Protein AF-A0A3D2HZG6-F1 (afdb_monomer_lite)

Foldseek 3Di:
DLQLAPVLVVCVVVPVDPVPDDLQNVQSVVLLVVQLVVQLVQLCVQCVCQPQWLNPDDPVVSSVQSSVLSVVLQPVVDHPGDPVSRDPSNVVSSVVSNQAHGAPNGPTDHLHSVLVVLQVQVVVCVVVVHPFRDGPRHTDDPVVSVVSVVRVVVRVVCVVVVVVVCCVVDVD

Secondary structure (DSSP, 8-state):
-GGG-HHHHHHHHH---GGGS-HHHHHHHHHHHHHHHHHHHHHHHHHTT-TTTTTTS-HHHHHHHHHHHHHHTTTT---SS-GGGS-HHHHHHHHHHHHB---TTSS--SB-HHHHHHHHHHHHHHHTT-SS-EETTEEPPHHHHHHHHHHHHHHHHHHHHHHHHHHHHS--

Sequence (172 aa):
MGGLGFLVWEEILKKKHFRRFTVYTKLVLATTLCLILAAWGLTCLIEWNNPGTLGGMALGDKLLNGFFQAVTLRTAGFASFDQARLTEGGKAIAMFFMLIGGSSGSTAGGLKTVTFVVLVLFLAARVRGNNRVCVFHRSIPQGQVLDAMTLGFLMISLMLLGGVFLSVTSPV

pLDDT: mean 87.18, std 6.79, range [55.75, 94.69]

Radius of gyration: 18.09 Å; chains: 1; bounding box: 46×30×51 Å

Structure (mmCIF, N/CA/C/O backbone):
data_AF-A0A3D2HZG6-F1
#
_entry.id   AF-A0A3D2HZG6-F1
#
loop_
_atom_site.group_PDB
_atom_site.id
_atom_site.type_symbol
_atom_site.label_atom_id
_atom_site.label_alt_id
_atom_site.label_comp_id
_atom_site.label_asym_id
_atom_site.label_entity_id
_atom_site.label_seq_id
_atom_site.pdbx_PDB_ins_code
_atom_site.Cartn_x
_atom_site.Cartn_y
_atom_site.Cartn_z
_atom_site.occupancy
_atom_site.B_iso_or_equiv
_atom_site.auth_seq_id
_atom_site.auth_comp_id
_atom_site.auth_asym_id
_atom_site.auth_atom_id
_atom_site.pdbx_PDB_model_num
ATOM 1 N N . MET A 1 1 ? 10.687 3.975 7.671 1.00 58.94 1 MET A N 1
ATOM 2 C CA . MET A 1 1 ? 10.271 4.012 9.096 1.00 58.94 1 MET A CA 1
ATOM 3 C C . MET A 1 1 ? 9.032 4.876 9.354 1.00 58.94 1 MET A C 1
ATOM 5 O O . MET A 1 1 ? 8.134 4.403 10.043 1.00 58.94 1 MET A O 1
ATOM 9 N N . GLY A 1 2 ? 8.903 6.073 8.764 1.00 72.44 2 GLY A N 1
ATOM 10 C CA . GLY A 1 2 ? 7.721 6.944 8.952 1.00 72.44 2 GLY A CA 1
ATOM 11 C C . GLY A 1 2 ? 6.361 6.337 8.555 1.00 72.44 2 GLY A C 1
ATOM 12 O O . GLY A 1 2 ? 5.339 6.724 9.115 1.00 72.44 2 GLY A O 1
ATOM 13 N N . GLY A 1 3 ? 6.348 5.325 7.674 1.00 75.12 3 GLY A N 1
ATOM 14 C CA . GLY A 1 3 ? 5.159 4.617 7.159 1.00 75.12 3 GLY A CA 1
ATOM 15 C C . GLY A 1 3 ? 4.266 3.896 8.190 1.00 75.12 3 GLY A C 1
ATOM 16 O O . GLY A 1 3 ? 3.110 3.601 7.895 1.00 75.12 3 GLY A O 1
ATOM 17 N N . LEU A 1 4 ? 4.795 3.589 9.384 1.00 76.81 4 LEU A N 1
ATOM 18 C CA . LEU A 1 4 ? 4.102 2.805 10.423 1.00 76.81 4 LEU A CA 1
ATOM 19 C C . LEU A 1 4 ? 3.212 3.637 11.357 1.00 76.81 4 LEU A C 1
ATOM 21 O O . LEU A 1 4 ? 2.360 3.065 12.040 1.00 76.81 4 LEU A O 1
ATOM 25 N N . GLY A 1 5 ? 3.329 4.965 11.322 1.00 80.06 5 GLY A N 1
ATOM 26 C CA . GLY A 1 5 ? 2.519 5.887 12.117 1.00 80.06 5 GLY A CA 1
ATOM 27 C C . GLY A 1 5 ? 3.123 6.180 13.491 1.00 80.06 5 GLY A C 1
ATOM 28 O O . GLY A 1 5 ? 3.695 5.299 14.136 1.00 80.06 5 GLY A O 1
ATOM 29 N N . PHE A 1 6 ? 3.012 7.430 13.944 1.00 80.69 6 PHE A N 1
ATOM 30 C CA . PHE A 1 6 ? 3.675 7.903 15.169 1.00 80.69 6 PHE A CA 1
ATOM 31 C C . PHE A 1 6 ? 3.218 7.157 16.433 1.00 80.69 6 PHE A C 1
ATOM 33 O O . PHE A 1 6 ? 4.045 6.833 17.280 1.00 80.69 6 PHE A O 1
ATOM 40 N N . LEU A 1 7 ? 1.936 6.783 16.514 1.00 79.88 7 LEU A N 1
ATOM 41 C CA . LEU A 1 7 ? 1.380 6.011 17.636 1.00 79.88 7 LEU A CA 1
ATOM 42 C C . LEU A 1 7 ? 2.018 4.620 17.776 1.00 79.88 7 LEU A C 1
ATOM 44 O O . LEU A 1 7 ? 2.244 4.139 18.884 1.00 79.88 7 LEU A O 1
ATOM 48 N N . VAL A 1 8 ? 2.332 3.975 16.649 1.00 81.25 8 VAL A N 1
ATOM 49 C CA . VAL A 1 8 ? 2.991 2.662 16.641 1.00 81.25 8 VAL A CA 1
ATOM 50 C C . VAL A 1 8 ? 4.434 2.797 17.116 1.00 81.25 8 VAL A C 1
ATOM 52 O O . VAL A 1 8 ? 4.890 1.989 17.921 1.00 81.25 8 VAL A O 1
ATOM 55 N N . TRP A 1 9 ? 5.135 3.842 16.671 1.00 82.81 9 TRP A N 1
ATOM 56 C CA . TRP A 1 9 ? 6.496 4.135 17.122 1.00 82.81 9 TRP A CA 1
ATOM 57 C C . TRP A 1 9 ? 6.571 4.411 18.618 1.00 82.81 9 TRP A C 1
ATOM 59 O O . TRP A 1 9 ? 7.412 3.832 19.304 1.00 82.81 9 TRP A O 1
ATOM 69 N N . GLU A 1 10 ? 5.669 5.243 19.133 1.00 81.88 10 GLU A N 1
ATOM 70 C CA . GLU A 1 10 ? 5.596 5.539 20.560 1.00 81.88 10 GLU A CA 1
ATOM 71 C C . GLU A 1 10 ? 5.353 4.266 21.381 1.00 81.88 10 GLU A C 1
ATOM 73 O O . GLU A 1 10 ? 6.002 4.043 22.407 1.00 81.88 10 GLU A O 1
ATOM 78 N N . GLU A 1 11 ? 4.461 3.389 20.915 1.00 81.94 11 GLU A N 1
ATOM 79 C CA . GLU A 1 11 ? 4.169 2.149 21.622 1.00 81.94 11 GLU A CA 1
ATOM 80 C C . GLU A 1 11 ? 5.335 1.150 21.573 1.00 81.94 11 GLU A C 1
ATOM 82 O O . GLU A 1 11 ? 5.617 0.516 22.589 1.00 81.94 11 GLU A O 1
ATOM 87 N N . ILE A 1 12 ? 6.052 1.043 20.450 1.00 82.62 12 ILE A N 1
ATOM 88 C CA . ILE A 1 12 ? 7.257 0.203 20.331 1.00 82.62 12 ILE A CA 1
ATOM 89 C C . ILE A 1 12 ? 8.364 0.699 21.271 1.00 82.62 12 ILE A C 1
ATOM 91 O O . ILE A 1 12 ? 9.012 -0.108 21.939 1.00 82.62 12 ILE A O 1
ATOM 95 N N . LEU A 1 13 ? 8.557 2.018 21.366 1.00 81.94 13 LEU A N 1
ATOM 96 C CA . LEU A 1 13 ? 9.563 2.624 22.243 1.00 81.94 13 LEU A CA 1
ATOM 97 C C . LEU A 1 13 ? 9.215 2.443 23.728 1.00 81.94 13 LEU A C 1
ATOM 99 O O . LEU A 1 13 ? 10.093 2.133 24.534 1.00 81.94 13 LEU A O 1
ATOM 103 N N . LYS A 1 14 ? 7.935 2.591 24.099 1.00 79.50 14 LYS A N 1
ATOM 104 C CA . LYS A 1 14 ? 7.472 2.461 25.493 1.00 79.50 14 LYS A CA 1
ATOM 105 C C . LYS A 1 14 ? 7.288 1.011 25.943 1.00 79.50 14 LYS A C 1
ATOM 107 O O . LYS A 1 14 ? 7.488 0.701 27.117 1.00 79.50 14 LYS A O 1
ATOM 112 N N . LYS A 1 15 ? 6.885 0.102 25.052 1.00 73.69 15 LYS A N 1
ATOM 113 C CA . LYS A 1 15 ? 6.569 -1.295 25.384 1.00 73.69 15 LYS A CA 1
ATOM 114 C C . LYS A 1 15 ? 7.464 -2.244 24.586 1.00 73.69 15 LYS A C 1
ATOM 116 O O . LYS A 1 15 ? 7.196 -2.556 23.438 1.00 73.69 15 LYS A O 1
ATOM 121 N N . LYS A 1 16 ? 8.476 -2.820 25.238 1.00 67.88 16 LYS A N 1
ATOM 122 C CA . LYS A 1 16 ? 9.448 -3.729 24.595 1.00 67.88 16 LYS A CA 1
ATOM 123 C C . LYS A 1 16 ? 8.921 -5.136 24.257 1.00 67.88 16 LYS A C 1
ATOM 125 O O . LYS A 1 16 ? 9.684 -5.962 23.772 1.00 67.88 16 LYS A O 1
ATOM 130 N N . HIS A 1 17 ? 7.652 -5.455 24.537 1.00 72.12 17 HIS A N 1
ATOM 131 C CA . HIS A 1 17 ? 7.126 -6.816 24.378 1.00 72.12 17 HIS A CA 1
ATOM 132 C C . HIS A 1 17 ? 5.825 -6.862 23.567 1.00 72.12 17 HIS A C 1
ATOM 134 O O . HIS A 1 17 ? 4.807 -6.302 23.983 1.00 72.12 17 HIS A O 1
ATOM 140 N N . PHE A 1 18 ? 5.827 -7.643 22.478 1.00 66.38 18 PHE A N 1
ATOM 141 C CA . PHE A 1 18 ? 4.720 -7.793 21.518 1.00 66.38 18 PHE A CA 1
ATOM 142 C C . PHE A 1 18 ? 3.360 -8.116 22.154 1.00 66.38 18 PHE A C 1
ATOM 144 O O . PHE A 1 18 ? 2.315 -7.664 21.683 1.00 66.38 18 PHE A O 1
ATOM 151 N N . ARG A 1 19 ? 3.339 -8.875 23.260 1.00 70.00 19 ARG A N 1
ATOM 152 C CA . ARG A 1 19 ? 2.078 -9.207 23.953 1.00 70.00 19 ARG A CA 1
ATOM 153 C C . ARG A 1 19 ? 1.352 -7.973 24.509 1.00 70.00 19 ARG A C 1
ATOM 155 O O .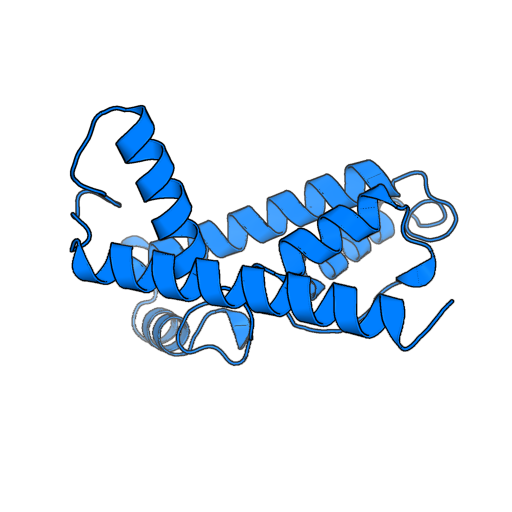 ARG A 1 19 ? 0.124 -7.991 24.537 1.00 70.00 19 ARG A O 1
ATOM 162 N N . ARG A 1 20 ? 2.077 -6.907 24.880 1.00 77.06 20 ARG A N 1
ATOM 163 C CA . ARG A 1 20 ? 1.527 -5.693 25.519 1.00 77.06 20 ARG A CA 1
ATOM 164 C C . ARG A 1 20 ? 1.053 -4.619 24.531 1.00 77.06 20 ARG A C 1
ATOM 166 O O . ARG A 1 20 ? 0.542 -3.587 24.974 1.00 77.06 20 ARG A O 1
ATOM 173 N N . PHE A 1 21 ? 1.226 -4.849 23.229 1.00 82.31 21 PHE A N 1
ATOM 174 C CA . PHE A 1 21 ? 0.765 -3.925 22.197 1.00 82.31 21 PHE A CA 1
ATOM 175 C C . PHE A 1 21 ? -0.758 -3.845 22.135 1.00 82.31 21 PHE A C 1
ATOM 177 O O . PHE A 1 21 ? -1.456 -4.855 22.302 1.00 82.31 21 PHE A O 1
ATOM 184 N N . THR A 1 22 ? -1.259 -2.640 21.863 1.00 82.69 22 THR A N 1
ATOM 185 C CA . THR A 1 22 ? -2.668 -2.403 21.559 1.00 82.69 22 THR A CA 1
ATOM 186 C C . THR A 1 22 ? -3.119 -3.204 20.337 1.00 82.69 22 THR A C 1
ATOM 188 O O . THR A 1 22 ? -2.325 -3.612 19.486 1.00 82.69 22 THR A O 1
ATOM 191 N N . VAL A 1 23 ? -4.435 -3.419 20.239 1.00 81.31 23 VAL A N 1
ATOM 192 C CA . VAL A 1 23 ? -5.063 -4.067 19.077 1.00 81.31 23 VAL A CA 1
ATOM 193 C C . VAL A 1 23 ? -4.731 -3.310 17.787 1.00 81.31 23 VAL A C 1
ATOM 195 O O . VAL A 1 23 ? -4.428 -3.937 16.777 1.00 81.31 23 VAL A O 1
ATOM 198 N N . TYR A 1 24 ? -4.704 -1.975 17.851 1.00 83.88 24 TYR A N 1
ATOM 199 C CA . TYR A 1 24 ? -4.331 -1.108 16.736 1.00 83.88 24 TYR A CA 1
ATOM 200 C C . TYR A 1 24 ? -2.902 -1.381 16.247 1.00 83.88 24 TYR A C 1
ATOM 202 O O . TYR A 1 24 ? -2.704 -1.697 15.077 1.00 83.88 24 TYR A O 1
ATOM 210 N N . THR A 1 25 ? -1.911 -1.348 17.143 1.00 85.38 25 THR A N 1
ATOM 211 C CA . THR A 1 25 ? -0.504 -1.586 16.783 1.00 85.38 25 THR A CA 1
ATOM 212 C C . THR A 1 25 ? -0.279 -2.992 16.233 1.00 85.38 25 THR A C 1
ATOM 214 O O . THR A 1 25 ? 0.394 -3.154 15.216 1.00 85.38 25 THR A O 1
ATOM 217 N N . LYS A 1 26 ? -0.893 -4.016 16.842 1.00 86.25 26 LYS A N 1
ATOM 218 C CA . LYS A 1 26 ? -0.824 -5.395 16.326 1.00 86.25 26 LYS A CA 1
ATOM 219 C C . LYS A 1 26 ? -1.401 -5.495 14.916 1.00 86.25 26 LYS A C 1
ATOM 221 O O . LYS A 1 26 ? -0.789 -6.125 14.059 1.00 86.25 26 LYS A O 1
ATOM 226 N N . LEU A 1 27 ? -2.540 -4.850 14.670 1.00 86.62 27 LEU A N 1
ATOM 227 C CA . LEU A 1 27 ? -3.188 -4.832 13.363 1.00 86.62 27 LEU A CA 1
ATOM 228 C C . LEU A 1 27 ? -2.329 -4.121 12.318 1.00 86.62 27 LEU A C 1
ATOM 230 O O . LEU A 1 27 ? -2.113 -4.675 11.244 1.00 86.62 27 LEU A O 1
ATOM 234 N N . VAL A 1 28 ? -1.792 -2.938 12.630 1.00 88.88 28 VAL A N 1
ATOM 235 C CA . VAL A 1 28 ? -0.938 -2.178 11.704 1.00 88.88 28 VAL 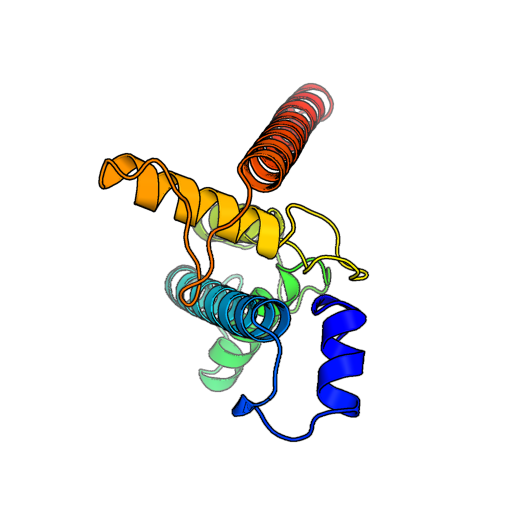A CA 1
ATOM 236 C C . VAL A 1 28 ? 0.324 -2.957 11.343 1.00 88.88 28 VAL A C 1
ATOM 238 O O . VAL A 1 28 ? 0.660 -3.041 10.161 1.00 88.88 28 VAL A O 1
ATOM 241 N N . LEU A 1 29 ? 1.004 -3.550 12.330 1.00 88.31 29 LEU A N 1
ATOM 242 C CA . LEU A 1 29 ? 2.221 -4.333 12.104 1.00 88.31 29 LEU A CA 1
ATOM 243 C C . LEU A 1 29 ? 1.938 -5.594 11.282 1.00 88.31 29 LEU A C 1
ATOM 245 O O . LEU A 1 29 ? 2.622 -5.831 10.288 1.00 88.31 29 LEU A O 1
ATOM 249 N N . ALA A 1 30 ? 0.908 -6.364 11.648 1.00 89.94 30 ALA A N 1
ATOM 250 C CA . ALA A 1 30 ? 0.540 -7.585 10.932 1.00 89.94 30 ALA A CA 1
ATOM 251 C C . ALA A 1 30 ? 0.122 -7.294 9.483 1.00 89.94 30 ALA A C 1
ATOM 253 O O . ALA A 1 30 ? 0.588 -7.954 8.559 1.00 89.94 30 ALA A O 1
ATOM 254 N N . THR A 1 31 ? -0.700 -6.263 9.278 1.00 89.12 31 THR A N 1
ATOM 255 C CA . THR A 1 31 ? -1.170 -5.862 7.943 1.00 89.12 31 THR A CA 1
ATOM 256 C C . THR A 1 31 ? -0.016 -5.361 7.088 1.00 89.12 31 THR A C 1
ATOM 258 O O . THR A 1 31 ? 0.124 -5.764 5.941 1.00 89.12 31 THR A O 1
ATOM 261 N N . THR A 1 32 ? 0.847 -4.515 7.652 1.00 89.94 32 THR A N 1
ATOM 262 C CA . THR A 1 32 ? 2.036 -4.003 6.963 1.00 89.94 32 THR A CA 1
ATOM 263 C C . THR A 1 32 ? 2.944 -5.139 6.505 1.00 89.94 32 THR A C 1
ATOM 265 O O . THR A 1 32 ? 3.373 -5.148 5.354 1.00 89.94 32 THR A O 1
ATOM 268 N N . LEU A 1 33 ? 3.224 -6.097 7.392 1.00 91.25 33 LEU A N 1
ATOM 269 C CA . LEU A 1 33 ? 4.058 -7.246 7.064 1.00 91.25 33 LEU A CA 1
ATOM 270 C C . LEU A 1 33 ? 3.411 -8.102 5.969 1.00 91.25 33 LEU A C 1
ATOM 272 O O . LEU A 1 33 ? 4.073 -8.447 4.997 1.00 91.25 33 LEU A O 1
ATOM 276 N N . CYS A 1 34 ? 2.114 -8.391 6.098 1.00 92.75 34 CYS A N 1
ATOM 277 C CA . CYS A 1 34 ? 1.366 -9.172 5.117 1.00 92.75 34 CYS A CA 1
ATOM 278 C C . CYS A 1 34 ? 1.369 -8.509 3.732 1.00 92.75 34 CYS A C 1
ATOM 280 O O . CYS A 1 34 ? 1.666 -9.176 2.746 1.00 92.75 34 CYS A O 1
ATOM 282 N N . LEU A 1 35 ? 1.127 -7.197 3.659 1.00 91.69 35 LEU A N 1
ATOM 283 C CA . LEU A 1 35 ? 1.141 -6.448 2.401 1.00 91.69 35 LEU A CA 1
ATOM 284 C C . LEU A 1 35 ? 2.527 -6.432 1.748 1.00 91.69 35 LEU A C 1
ATOM 286 O O . LEU A 1 35 ? 2.614 -6.640 0.543 1.00 91.69 35 LEU A O 1
ATOM 290 N N . ILE A 1 36 ? 3.605 -6.231 2.520 1.00 92.69 36 ILE A N 1
ATOM 291 C CA . ILE A 1 36 ? 4.971 -6.276 1.972 1.00 92.69 36 ILE A CA 1
ATOM 292 C C . ILE A 1 36 ? 5.279 -7.668 1.423 1.00 92.69 36 ILE A C 1
ATOM 294 O O . ILE A 1 36 ? 5.776 -7.781 0.310 1.00 92.69 36 ILE A O 1
ATOM 298 N N . LEU A 1 37 ? 4.984 -8.727 2.181 1.00 94.69 37 LEU A N 1
ATOM 299 C CA . LEU A 1 37 ? 5.263 -10.096 1.744 1.00 94.69 37 LEU A CA 1
ATOM 300 C C . LEU A 1 37 ? 4.436 -10.479 0.512 1.00 94.69 37 LEU A C 1
ATOM 302 O O . LEU A 1 37 ? 4.967 -11.108 -0.400 1.00 94.69 37 LEU A O 1
ATOM 306 N N . ALA A 1 38 ? 3.169 -10.064 0.455 1.00 94.44 38 ALA A N 1
ATOM 307 C CA . ALA A 1 38 ? 2.311 -10.279 -0.705 1.00 94.44 38 ALA A CA 1
ATOM 308 C C . ALA A 1 38 ? 2.838 -9.537 -1.943 1.00 94.44 38 ALA A C 1
ATOM 310 O O . ALA A 1 38 ? 2.995 -10.149 -2.997 1.00 94.44 38 ALA A O 1
ATOM 311 N N . ALA A 1 39 ? 3.172 -8.249 -1.812 1.00 93.25 39 ALA A N 1
ATOM 312 C CA . ALA A 1 39 ? 3.741 -7.458 -2.903 1.00 93.25 39 ALA A CA 1
ATOM 313 C C . ALA A 1 39 ? 5.090 -8.015 -3.368 1.00 93.25 39 ALA A C 1
ATOM 315 O O . ALA A 1 39 ? 5.345 -8.085 -4.568 1.00 93.25 39 ALA A O 1
ATOM 316 N N . TRP A 1 40 ? 5.934 -8.454 -2.434 1.00 94.44 40 TRP A N 1
ATOM 317 C CA . TRP A 1 40 ? 7.228 -9.058 -2.733 1.00 94.44 40 TRP A CA 1
ATOM 318 C C . TRP A 1 40 ? 7.072 -10.360 -3.509 1.00 94.44 40 TRP A C 1
ATOM 320 O O . TRP A 1 40 ? 7.668 -10.507 -4.572 1.00 94.44 40 TRP A O 1
ATOM 330 N N . GLY A 1 41 ? 6.222 -11.269 -3.022 1.00 94.38 41 GLY A N 1
ATOM 331 C CA . GLY A 1 41 ? 5.937 -12.531 -3.695 1.00 94.38 41 GLY A CA 1
ATOM 332 C C . GLY A 1 41 ? 5.382 -12.313 -5.099 1.00 94.38 41 GLY A C 1
ATOM 333 O O . GLY A 1 41 ? 5.903 -12.880 -6.052 1.00 94.38 41 GLY A O 1
ATOM 334 N N . LEU A 1 42 ? 4.383 -11.440 -5.250 1.00 93.81 42 LEU A N 1
ATOM 335 C CA . LEU A 1 42 ? 3.768 -11.152 -6.549 1.00 93.81 42 LEU A CA 1
ATOM 336 C C . LEU A 1 42 ? 4.742 -10.482 -7.526 1.00 93.81 42 LEU A C 1
ATOM 338 O O . LEU A 1 42 ? 4.800 -10.875 -8.687 1.00 93.81 42 LEU A O 1
ATOM 342 N N . THR A 1 43 ? 5.546 -9.525 -7.055 1.00 92.19 43 THR A N 1
ATOM 343 C CA . THR A 1 43 ? 6.573 -8.872 -7.884 1.00 92.19 43 THR A CA 1
ATOM 344 C C . THR A 1 43 ? 7.614 -9.887 -8.340 1.00 92.19 43 THR A C 1
ATOM 346 O O . THR A 1 43 ? 7.904 -9.970 -9.528 1.00 92.19 43 THR A O 1
ATOM 349 N N . CYS A 1 44 ? 8.138 -10.703 -7.421 1.00 92.12 44 CYS A N 1
ATOM 350 C CA . CYS A 1 44 ? 9.104 -11.742 -7.757 1.00 92.12 44 CYS A CA 1
ATOM 351 C C . CYS A 1 44 ? 8.520 -12.763 -8.734 1.00 92.12 44 CYS A C 1
ATOM 353 O O . CYS A 1 44 ? 9.220 -13.141 -9.658 1.00 92.12 44 CYS A O 1
ATOM 355 N N . LEU A 1 45 ? 7.260 -13.183 -8.574 1.00 93.00 45 LEU A N 1
ATOM 356 C CA . LEU A 1 45 ? 6.619 -14.156 -9.466 1.00 93.00 45 LEU A CA 1
ATOM 357 C C . LEU A 1 45 ? 6.443 -13.625 -10.894 1.00 93.00 45 LEU A C 1
ATOM 359 O O . LEU A 1 45 ? 6.687 -14.359 -11.847 1.00 93.00 45 LEU A O 1
ATOM 363 N N . ILE A 1 46 ? 6.025 -12.369 -11.045 1.00 92.38 46 ILE A N 1
ATOM 364 C CA . ILE A 1 46 ? 5.731 -11.781 -12.359 1.00 92.38 46 ILE A CA 1
ATOM 365 C C . ILE A 1 46 ? 7.009 -11.344 -13.074 1.00 92.38 46 ILE A C 1
ATOM 367 O O . ILE A 1 46 ? 7.169 -11.572 -14.270 1.00 92.38 46 ILE A O 1
ATOM 371 N N . GLU A 1 47 ? 7.938 -10.732 -12.345 1.00 92.44 47 GLU A N 1
ATOM 372 C CA . GLU A 1 47 ? 9.118 -10.098 -12.930 1.00 92.44 47 GLU A CA 1
ATOM 373 C C . GLU A 1 47 ? 10.346 -11.025 -12.952 1.00 92.44 47 GLU A C 1
ATOM 375 O O . GLU A 1 47 ? 11.387 -10.633 -13.473 1.00 92.44 47 GLU A O 1
ATOM 380 N N . TRP A 1 48 ? 10.247 -12.269 -12.449 1.00 90.56 48 TRP A N 1
ATOM 381 C CA . TRP A 1 48 ? 11.390 -13.191 -12.291 1.00 90.56 48 TRP A CA 1
ATOM 382 C C . TRP A 1 48 ? 12.246 -13.348 -13.551 1.00 90.56 48 TRP A C 1
ATOM 384 O O . TRP A 1 48 ? 13.480 -13.409 -13.485 1.00 90.56 48 TRP A O 1
ATOM 394 N N . ASN A 1 49 ? 11.557 -13.431 -14.691 1.00 89.38 49 ASN A N 1
ATOM 395 C CA . ASN A 1 49 ? 12.127 -13.682 -16.008 1.00 89.38 49 ASN A CA 1
ATOM 396 C C . ASN A 1 49 ? 12.153 -12.428 -16.888 1.00 89.38 49 ASN A C 1
ATOM 398 O O . ASN A 1 49 ? 12.552 -12.531 -18.043 1.00 89.38 49 ASN A O 1
ATOM 402 N N . ASN A 1 50 ? 11.734 -11.260 -16.388 1.00 90.44 50 ASN A N 1
ATOM 403 C CA . ASN A 1 50 ? 11.713 -10.046 -17.197 1.00 90.44 50 ASN A CA 1
ATOM 404 C C . ASN A 1 50 ? 13.142 -9.486 -17.346 1.00 90.44 50 ASN A C 1
ATOM 406 O O . ASN A 1 50 ? 13.694 -8.974 -16.369 1.00 90.44 50 ASN A O 1
ATOM 410 N N . PRO A 1 51 ? 13.756 -9.530 -18.544 1.00 86.94 51 PRO A N 1
ATOM 411 C CA . PRO A 1 51 ? 15.126 -9.058 -18.745 1.00 86.94 51 PRO A CA 1
ATOM 412 C C . PRO A 1 51 ? 15.278 -7.544 -18.530 1.00 86.94 51 PRO A C 1
ATOM 414 O O . PRO A 1 51 ? 16.386 -7.077 -18.285 1.00 86.94 51 PRO A O 1
ATOM 417 N N . GLY A 1 52 ? 14.182 -6.779 -18.599 1.00 85.19 52 GLY A N 1
ATOM 418 C CA . GLY A 1 52 ? 14.171 -5.340 -18.346 1.00 85.19 52 GLY A CA 1
ATOM 419 C C . GLY A 1 52 ? 14.238 -4.955 -16.865 1.00 85.19 52 GLY A C 1
ATOM 420 O O . GLY A 1 52 ? 14.515 -3.791 -16.576 1.00 85.19 52 GLY A O 1
ATOM 421 N N . THR A 1 53 ? 13.997 -5.902 -15.950 1.00 89.31 53 THR A N 1
ATOM 422 C CA . THR A 1 53 ? 13.929 -5.677 -14.496 1.00 89.31 53 THR A CA 1
ATOM 423 C C . THR A 1 53 ? 14.772 -6.715 -13.735 1.00 89.31 53 THR A C 1
ATOM 425 O O . THR A 1 53 ? 15.993 -6.587 -13.678 1.00 89.31 53 THR A O 1
ATOM 428 N N . LEU A 1 54 ? 14.162 -7.755 -13.152 1.00 87.19 54 LEU A N 1
ATOM 429 C CA . LEU A 1 54 ? 14.832 -8.738 -12.292 1.00 87.19 54 LEU A CA 1
ATOM 430 C C . LEU A 1 54 ? 15.531 -9.851 -13.085 1.00 87.19 54 LEU A C 1
ATOM 432 O O . LEU A 1 54 ? 16.417 -10.512 -12.557 1.00 87.19 54 LEU A O 1
ATOM 436 N N . GLY A 1 55 ? 15.165 -10.089 -14.343 1.00 85.94 55 GLY A N 1
ATOM 437 C CA . GLY A 1 55 ? 15.600 -11.235 -15.146 1.00 85.94 55 GLY A CA 1
ATOM 438 C C . GLY A 1 55 ? 17.115 -11.412 -15.238 1.00 85.94 55 GLY A C 1
ATOM 439 O O . GLY A 1 55 ? 17.597 -12.531 -15.054 1.00 85.94 55 GLY A O 1
ATOM 440 N N . GLY A 1 56 ? 17.851 -10.318 -15.450 1.00 87.00 56 GLY A N 1
ATOM 441 C CA . GLY A 1 56 ? 19.309 -10.321 -15.626 1.00 87.00 56 GLY A CA 1
ATOM 442 C C . GLY A 1 56 ? 20.139 -10.293 -14.337 1.00 87.00 56 GLY A C 1
ATOM 443 O O . GLY A 1 56 ? 21.363 -10.302 -14.412 1.00 87.00 56 GLY A O 1
ATOM 444 N N . MET A 1 57 ? 19.508 -10.234 -13.161 1.00 90.69 57 MET A N 1
ATOM 445 C CA . MET A 1 57 ? 20.209 -10.097 -11.878 1.00 90.69 57 MET A CA 1
ATOM 446 C C . MET A 1 57 ? 20.569 -11.456 -11.257 1.00 90.69 57 MET A C 1
ATOM 448 O O . MET A 1 57 ? 19.907 -12.468 -11.506 1.00 90.69 57 MET A O 1
ATOM 452 N N . ALA A 1 58 ? 21.589 -11.484 -10.394 1.00 92.06 58 ALA A N 1
ATOM 453 C CA . ALA A 1 58 ? 21.890 -12.658 -9.575 1.00 92.06 58 ALA A CA 1
ATOM 454 C C . ALA A 1 58 ? 20.732 -12.959 -8.605 1.00 92.06 58 ALA A C 1
ATOM 456 O O . ALA A 1 58 ? 19.989 -12.065 -8.212 1.00 92.06 58 ALA A O 1
ATOM 457 N N . LEU A 1 59 ? 20.570 -14.217 -8.182 1.00 90.25 59 LEU A N 1
ATOM 458 C CA . LEU A 1 59 ? 19.395 -14.647 -7.406 1.00 90.25 59 LEU A CA 1
ATOM 459 C C . LEU A 1 59 ? 19.205 -13.864 -6.089 1.00 90.25 59 LEU A C 1
ATOM 461 O O . LEU A 1 59 ? 18.075 -13.536 -5.731 1.00 90.25 59 LEU A O 1
ATOM 465 N N . GLY A 1 60 ? 20.297 -13.513 -5.401 1.00 90.12 60 GLY A N 1
ATOM 466 C CA . GLY A 1 60 ? 20.251 -12.654 -4.211 1.00 90.12 60 GLY A CA 1
ATOM 467 C C . GLY A 1 60 ? 19.768 -11.236 -4.527 1.00 90.12 60 GLY A C 1
ATOM 468 O O . GLY A 1 60 ? 18.871 -10.723 -3.856 1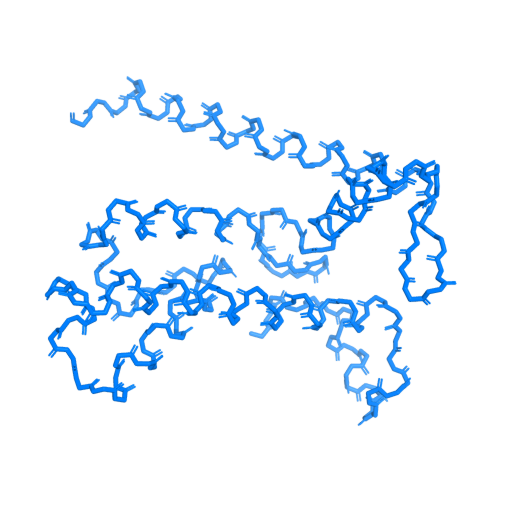.00 90.12 60 GLY A O 1
ATOM 469 N N . ASP A 1 61 ? 20.287 -10.646 -5.603 1.00 89.31 61 ASP A N 1
ATOM 470 C CA . ASP A 1 61 ? 19.896 -9.314 -6.066 1.00 89.31 61 ASP A CA 1
ATOM 471 C C . ASP A 1 61 ? 18.445 -9.287 -6.549 1.00 89.31 61 ASP A C 1
ATOM 473 O O . ASP A 1 61 ? 17.748 -8.307 -6.302 1.00 89.31 61 ASP A O 1
ATOM 477 N N . LYS A 1 62 ? 17.945 -10.368 -7.166 1.00 91.56 62 LYS A N 1
ATOM 478 C CA . LYS A 1 62 ? 16.527 -10.488 -7.547 1.00 91.56 62 LYS A CA 1
ATOM 479 C C . LYS A 1 62 ? 15.616 -10.382 -6.333 1.00 91.56 62 LYS A C 1
ATOM 481 O O . LYS A 1 62 ? 14.665 -9.602 -6.329 1.00 91.56 62 LYS A O 1
ATOM 486 N N . LEU A 1 63 ? 15.916 -11.160 -5.293 1.00 92.06 63 LEU A N 1
ATOM 487 C CA . LEU A 1 63 ? 15.115 -11.190 -4.072 1.00 92.06 63 LEU A CA 1
ATOM 488 C C . LEU A 1 63 ? 15.173 -9.848 -3.339 1.00 92.06 63 LEU A C 1
ATOM 490 O O . LEU A 1 63 ? 14.130 -9.355 -2.906 1.00 92.06 63 LEU A O 1
ATOM 494 N N . LEU A 1 64 ? 16.359 -9.239 -3.249 1.00 93.00 64 LEU A N 1
ATOM 495 C CA . LEU A 1 64 ? 16.550 -7.941 -2.609 1.00 93.00 64 LEU A CA 1
ATOM 496 C C . LEU A 1 64 ? 15.838 -6.817 -3.370 1.00 93.00 64 LEU A C 1
ATOM 498 O O . LEU A 1 64 ? 15.122 -6.030 -2.755 1.00 93.00 64 LEU A O 1
ATOM 502 N N . ASN A 1 65 ? 15.983 -6.759 -4.696 1.00 91.88 65 ASN A N 1
ATOM 503 C CA . ASN A 1 65 ? 15.328 -5.747 -5.523 1.00 91.88 65 ASN A CA 1
ATOM 504 C C . ASN A 1 65 ? 13.812 -5.917 -5.542 1.00 91.88 65 ASN A C 1
ATOM 506 O O . ASN A 1 65 ? 13.091 -4.930 -5.416 1.00 91.88 65 ASN A O 1
ATOM 510 N N . GLY A 1 66 ? 13.314 -7.153 -5.619 1.00 92.00 66 GLY A N 1
ATOM 511 C CA . GLY A 1 66 ? 11.889 -7.426 -5.466 1.00 92.00 66 GLY A CA 1
ATOM 512 C C . GLY A 1 66 ? 11.370 -6.978 -4.097 1.00 92.00 66 GLY A C 1
ATOM 513 O O . GLY A 1 66 ? 10.275 -6.424 -3.995 1.00 92.00 66 GLY A O 1
ATOM 514 N N . PHE A 1 67 ? 12.143 -7.195 -3.026 1.00 93.12 67 PHE A N 1
ATOM 515 C CA . PHE A 1 67 ? 11.749 -6.778 -1.678 1.00 93.12 67 PHE A CA 1
ATOM 516 C C . PHE A 1 67 ? 11.746 -5.255 -1.557 1.00 93.12 67 PHE A C 1
ATOM 518 O O . PHE A 1 67 ? 10.803 -4.674 -1.021 1.00 93.12 67 PHE A O 1
ATOM 525 N N . PHE A 1 68 ? 12.771 -4.599 -2.100 1.00 92.69 68 PHE A N 1
ATOM 526 C CA . PHE A 1 68 ? 12.853 -3.147 -2.139 1.00 92.69 68 PHE A CA 1
ATOM 527 C C . PHE A 1 68 ? 11.671 -2.545 -2.900 1.00 92.69 68 PHE A C 1
ATOM 529 O O . PHE A 1 68 ? 11.028 -1.633 -2.385 1.00 92.69 68 PHE A O 1
ATOM 536 N N . GLN A 1 69 ? 11.310 -3.124 -4.050 1.00 92.62 69 GLN A N 1
ATOM 537 C CA . GLN A 1 69 ? 10.114 -2.746 -4.797 1.00 92.62 69 GLN A CA 1
ATOM 538 C C . GLN A 1 69 ? 8.867 -2.841 -3.912 1.00 92.62 69 GLN A C 1
ATOM 540 O O . GLN A 1 69 ? 8.158 -1.853 -3.745 1.00 92.62 69 GLN A O 1
ATOM 545 N N . ALA A 1 70 ? 8.636 -3.981 -3.256 1.00 91.56 70 ALA A N 1
ATOM 546 C CA . ALA A 1 70 ? 7.491 -4.173 -2.366 1.00 91.56 70 ALA A CA 1
ATOM 547 C C . ALA A 1 70 ? 7.407 -3.137 -1.228 1.00 91.56 70 ALA A C 1
ATOM 549 O O . ALA A 1 70 ? 6.314 -2.711 -0.847 1.00 91.56 70 ALA A O 1
ATOM 550 N N . VAL A 1 71 ? 8.549 -2.703 -0.683 1.00 91.00 71 VAL A N 1
ATOM 551 C CA . VAL A 1 71 ? 8.593 -1.629 0.321 1.00 91.00 71 VAL A CA 1
ATOM 552 C C . VAL A 1 71 ? 8.315 -0.264 -0.312 1.00 91.00 71 VAL A C 1
ATOM 554 O O . VAL A 1 71 ? 7.537 0.509 0.254 1.00 91.00 71 VAL A O 1
ATOM 557 N N . THR A 1 72 ? 8.905 0.024 -1.474 1.00 90.00 72 THR A N 1
ATOM 558 C CA . THR A 1 72 ? 8.746 1.291 -2.199 1.00 90.00 72 THR A CA 1
ATOM 559 C C . THR A 1 72 ? 7.304 1.577 -2.568 1.00 90.00 72 THR A C 1
ATOM 561 O O . THR A 1 72 ? 6.864 2.726 -2.434 1.00 90.00 72 THR A O 1
ATOM 564 N N . LEU A 1 73 ? 6.572 0.544 -3.001 1.00 88.75 73 LEU A N 1
ATOM 565 C CA . LEU A 1 73 ? 5.171 0.654 -3.404 1.00 88.75 73 LEU A CA 1
ATOM 566 C C . LEU A 1 73 ? 4.301 1.254 -2.290 1.00 88.75 73 LEU A C 1
ATOM 568 O O . LEU A 1 73 ? 3.269 1.836 -2.576 1.00 88.75 73 LEU A O 1
ATOM 572 N N . ARG A 1 74 ? 4.738 1.247 -1.026 1.00 86.81 74 ARG A N 1
ATOM 573 C CA . ARG A 1 74 ? 4.030 1.903 0.084 1.00 86.81 74 ARG A CA 1
ATOM 574 C C . ARG A 1 74 ? 4.473 3.354 0.286 1.00 86.81 74 ARG A C 1
ATOM 576 O O . ARG A 1 74 ? 4.912 3.739 1.369 1.00 86.81 74 ARG A O 1
ATOM 583 N N . THR A 1 75 ? 4.350 4.131 -0.791 1.00 84.31 75 THR A N 1
ATOM 584 C CA . THR A 1 75 ? 4.594 5.582 -0.880 1.00 84.31 75 THR A CA 1
ATOM 585 C C . THR A 1 75 ? 6.005 6.037 -0.472 1.00 84.31 75 THR A C 1
ATOM 587 O O . THR A 1 75 ? 6.153 7.113 0.109 1.00 84.31 75 THR A O 1
ATOM 590 N N . ALA A 1 76 ? 7.045 5.234 -0.731 1.00 84.44 76 ALA A N 1
ATOM 591 C CA . ALA A 1 76 ? 8.429 5.687 -0.537 1.00 84.44 76 ALA A CA 1
ATOM 592 C C . ALA A 1 76 ? 8.972 6.425 -1.771 1.00 84.44 76 ALA A C 1
ATOM 594 O O . ALA A 1 76 ? 9.737 7.370 -1.624 1.00 84.44 76 ALA A O 1
ATOM 595 N N . GLY A 1 77 ? 8.566 5.997 -2.973 1.00 82.94 77 GLY A N 1
ATOM 596 C CA . GLY A 1 77 ? 8.921 6.656 -4.237 1.00 82.94 77 GLY A CA 1
ATOM 597 C C . GLY A 1 77 ? 10.328 6.361 -4.774 1.00 82.94 77 GLY A C 1
ATOM 598 O O . GLY A 1 77 ? 10.718 6.953 -5.774 1.00 82.94 77 GLY A O 1
ATOM 599 N N . PHE A 1 78 ? 11.090 5.451 -4.156 1.00 87.25 78 PHE A N 1
ATOM 600 C CA . PHE A 1 78 ? 12.433 5.076 -4.615 1.00 87.25 78 PHE A CA 1
ATOM 601 C C . PHE A 1 78 ? 12.410 3.917 -5.613 1.00 87.25 78 PHE A C 1
ATOM 603 O O . PHE A 1 78 ? 11.980 2.821 -5.269 1.00 87.25 78 PHE A O 1
ATOM 610 N N . ALA A 1 79 ? 12.950 4.106 -6.812 1.00 87.88 79 ALA A N 1
ATOM 611 C CA . ALA A 1 79 ? 13.085 3.035 -7.795 1.00 87.88 79 ALA A CA 1
ATOM 612 C C . ALA A 1 79 ? 14.463 2.357 -7.685 1.00 87.88 79 ALA A C 1
ATOM 614 O O . ALA A 1 79 ? 15.483 3.026 -7.822 1.00 87.88 79 ALA A O 1
ATOM 615 N N . SER A 1 80 ? 14.501 1.040 -7.454 1.00 85.31 80 SER A N 1
ATOM 616 C CA . SER A 1 80 ? 15.745 0.251 -7.523 1.00 85.31 80 SER A CA 1
ATOM 617 C C . SER A 1 80 ? 16.056 -0.275 -8.927 1.00 85.31 80 SER A C 1
ATOM 619 O O . SER A 1 80 ? 17.204 -0.578 -9.236 1.00 85.31 80 SER A O 1
ATOM 621 N N . PHE A 1 81 ? 15.041 -0.361 -9.784 1.00 86.62 81 PHE A N 1
ATOM 622 C CA . PHE A 1 81 ? 15.142 -0.678 -11.206 1.00 86.62 81 PHE A CA 1
ATOM 623 C C . PHE A 1 81 ? 14.102 0.129 -11.991 1.00 86.62 81 PHE A C 1
ATOM 625 O O . PHE A 1 81 ? 13.218 0.766 -11.406 1.00 86.62 81 PHE A O 1
ATOM 632 N N . ASP A 1 82 ? 14.228 0.115 -13.317 1.00 87.56 82 ASP A N 1
ATOM 633 C CA . ASP A 1 82 ? 13.383 0.896 -14.217 1.00 87.56 82 ASP A CA 1
ATOM 634 C C . ASP A 1 82 ? 11.909 0.464 -14.125 1.00 87.56 82 ASP A C 1
ATOM 636 O O . ASP A 1 82 ? 11.528 -0.635 -14.534 1.00 87.56 82 ASP A O 1
ATOM 640 N N . GLN A 1 83 ? 11.072 1.356 -13.589 1.00 87.62 83 GLN A N 1
ATOM 641 C CA . GLN A 1 83 ? 9.633 1.135 -13.430 1.00 87.62 83 GLN A CA 1
ATOM 642 C C . GLN A 1 83 ? 8.899 1.122 -14.775 1.00 87.62 83 GLN A C 1
ATOM 644 O O . GLN A 1 83 ? 7.846 0.496 -14.888 1.00 87.62 83 GLN A O 1
ATOM 649 N N . ALA A 1 84 ? 9.443 1.776 -15.808 1.00 87.81 84 ALA A N 1
ATOM 650 C CA . ALA A 1 84 ? 8.827 1.796 -17.132 1.00 87.81 84 ALA A CA 1
ATOM 651 C C . ALA A 1 84 ? 8.899 0.420 -17.814 1.00 87.81 84 ALA A C 1
ATOM 653 O O . ALA A 1 84 ? 8.033 0.086 -18.625 1.00 87.81 84 ALA A O 1
ATOM 654 N N . ARG A 1 85 ? 9.901 -0.390 -17.446 1.00 90.62 85 ARG A N 1
ATOM 655 C CA . ARG A 1 85 ? 10.151 -1.737 -17.981 1.00 90.62 85 ARG A CA 1
ATOM 656 C C . ARG A 1 85 ? 9.428 -2.854 -17.238 1.00 90.62 85 ARG A C 1
ATOM 658 O O . ARG A 1 85 ? 9.597 -4.017 -17.605 1.00 90.62 85 ARG A O 1
ATOM 665 N N . LEU A 1 86 ? 8.635 -2.529 -16.217 1.00 90.56 86 LEU A N 1
ATOM 666 C CA . LEU A 1 86 ? 7.718 -3.493 -15.615 1.00 90.56 86 LEU A CA 1
ATOM 667 C C . LEU A 1 86 ? 6.783 -4.059 -16.686 1.00 90.56 86 LEU A C 1
ATOM 669 O O . LEU A 1 86 ? 6.338 -3.345 -17.588 1.00 90.56 86 LEU A O 1
ATOM 673 N N . THR A 1 87 ? 6.444 -5.336 -16.557 1.00 92.75 87 THR A N 1
ATOM 674 C CA . THR A 1 87 ? 5.369 -5.924 -17.357 1.00 92.75 87 THR A CA 1
ATOM 675 C C . THR A 1 87 ? 4.042 -5.223 -17.054 1.00 92.75 87 THR A C 1
ATOM 677 O O . THR A 1 87 ? 3.861 -4.646 -15.980 1.00 92.75 87 THR A O 1
ATOM 680 N N . GLU A 1 88 ? 3.068 -5.304 -17.962 1.00 90.81 88 GLU A N 1
ATOM 681 C CA . GLU A 1 88 ? 1.733 -4.728 -17.728 1.00 90.81 88 GLU A CA 1
ATOM 682 C C . GLU A 1 88 ? 1.072 -5.292 -16.456 1.00 90.81 88 GLU A C 1
ATOM 684 O O . GLU A 1 88 ? 0.475 -4.554 -15.670 1.00 90.81 88 GLU A O 1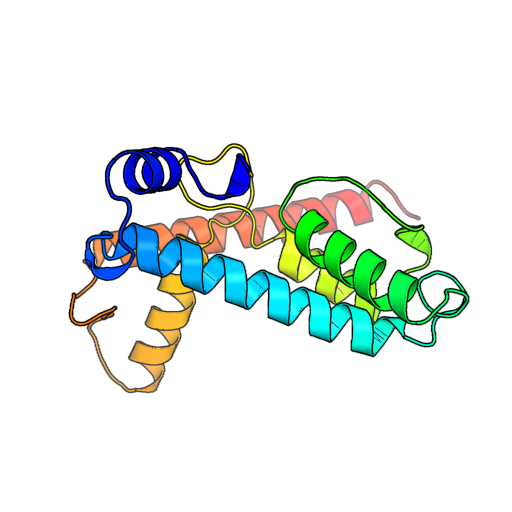
ATOM 689 N N . GLY A 1 89 ? 1.273 -6.587 -16.180 1.00 91.00 89 GLY A N 1
ATOM 690 C CA . GLY A 1 89 ? 0.855 -7.211 -14.922 1.00 91.00 89 GLY A CA 1
ATOM 691 C C . GLY A 1 89 ? 1.587 -6.639 -13.702 1.00 91.00 89 GLY A C 1
ATOM 692 O O . GLY A 1 89 ? 0.956 -6.335 -12.689 1.00 91.00 89 GLY A O 1
ATOM 693 N N . GLY A 1 90 ? 2.902 -6.430 -13.806 1.00 91.31 90 GLY A N 1
ATOM 694 C CA . GLY A 1 90 ? 3.716 -5.808 -12.760 1.00 91.31 90 GLY A CA 1
ATOM 695 C C . GLY A 1 90 ? 3.272 -4.378 -12.444 1.00 91.31 90 GLY A C 1
ATOM 696 O O . GLY A 1 90 ? 3.115 -4.029 -11.273 1.00 91.31 90 GLY A O 1
ATOM 697 N N . LYS A 1 91 ? 2.975 -3.573 -13.474 1.00 92.31 91 LYS A N 1
ATOM 698 C CA . LYS A 1 91 ? 2.423 -2.215 -13.330 1.00 92.31 91 LYS A CA 1
ATOM 699 C C . LYS A 1 91 ? 1.065 -2.232 -12.629 1.00 92.31 91 LYS A C 1
ATOM 701 O O . LYS A 1 91 ? 0.854 -1.457 -11.699 1.00 92.31 91 LYS A O 1
ATOM 706 N N . ALA A 1 92 ? 0.160 -3.130 -13.021 1.00 92.00 92 ALA A N 1
ATOM 707 C CA . ALA A 1 92 ? -1.161 -3.251 -12.400 1.00 92.00 92 ALA A CA 1
ATOM 708 C C . ALA A 1 92 ? -1.071 -3.574 -10.900 1.00 92.00 92 ALA A C 1
ATOM 710 O O . ALA A 1 92 ? -1.725 -2.929 -10.075 1.00 92.00 92 ALA A O 1
ATOM 711 N N . ILE A 1 93 ? -0.208 -4.525 -10.531 1.00 92.25 93 ILE A N 1
ATOM 712 C CA . ILE A 1 93 ? 0.024 -4.879 -9.127 1.00 92.25 93 ILE A CA 1
ATOM 713 C C . ILE A 1 93 ? 0.690 -3.730 -8.368 1.00 92.25 93 ILE A C 1
ATOM 715 O O . ILE A 1 93 ? 0.273 -3.416 -7.252 1.00 92.25 93 ILE A O 1
ATOM 719 N N . ALA A 1 94 ? 1.676 -3.065 -8.972 1.00 92.06 94 ALA A N 1
ATOM 720 C CA . ALA A 1 94 ? 2.318 -1.894 -8.388 1.00 92.06 94 ALA A CA 1
ATOM 721 C C . ALA A 1 94 ? 1.298 -0.792 -8.063 1.00 92.06 94 ALA A C 1
ATOM 723 O O . ALA A 1 94 ? 1.265 -0.314 -6.931 1.00 92.06 94 ALA A O 1
ATOM 724 N N . MET A 1 95 ? 0.411 -0.452 -9.005 1.00 90.69 95 MET A N 1
ATOM 725 C CA . MET A 1 95 ? -0.655 0.535 -8.793 1.00 90.69 95 MET A CA 1
ATOM 726 C C . MET A 1 95 ? -1.607 0.131 -7.661 1.00 90.69 95 MET A C 1
ATOM 728 O O . MET A 1 95 ? -1.957 0.965 -6.824 1.00 90.69 95 MET A O 1
ATOM 732 N N . PHE A 1 96 ? -1.988 -1.148 -7.586 1.00 91.38 96 PHE A N 1
ATOM 733 C CA . PHE A 1 96 ? -2.848 -1.654 -6.515 1.00 91.38 96 PHE A CA 1
ATOM 734 C C . PHE A 1 96 ? -2.199 -1.513 -5.130 1.00 91.38 96 PHE A C 1
ATOM 736 O O . PHE A 1 96 ? -2.830 -1.022 -4.193 1.00 91.38 96 PHE A O 1
ATOM 743 N N . PHE A 1 97 ? -0.928 -1.897 -4.986 1.00 90.94 97 PHE A N 1
ATOM 744 C CA . PHE A 1 97 ? -0.218 -1.747 -3.714 1.00 90.94 97 PHE A CA 1
ATOM 745 C C . PHE A 1 97 ? 0.112 -0.287 -3.385 1.00 90.94 97 PHE A C 1
ATOM 747 O O . PHE A 1 97 ? 0.121 0.055 -2.209 1.00 90.94 97 PHE A O 1
ATOM 754 N N . MET A 1 98 ? 0.315 0.581 -4.382 1.00 90.94 98 MET A N 1
ATOM 755 C CA . MET A 1 98 ? 0.481 2.027 -4.171 1.00 90.94 98 MET A CA 1
ATOM 756 C C . MET A 1 98 ? -0.787 2.717 -3.678 1.00 90.94 98 MET A C 1
ATOM 758 O O . MET A 1 98 ? -0.696 3.668 -2.898 1.00 90.94 98 MET A O 1
ATOM 762 N N . LEU A 1 99 ? -1.965 2.230 -4.079 1.00 89.62 99 LEU A N 1
ATOM 763 C CA . LEU A 1 99 ? -3.232 2.717 -3.538 1.00 89.62 99 LEU A CA 1
ATOM 764 C C . LEU A 1 99 ? -3.316 2.465 -2.024 1.00 89.62 99 LEU A C 1
ATOM 766 O O . LEU A 1 99 ? -3.780 3.332 -1.279 1.00 89.62 99 LEU A O 1
ATOM 770 N N . ILE A 1 100 ? -2.838 1.302 -1.564 1.00 89.50 100 ILE A N 1
ATOM 771 C CA . ILE A 1 100 ? -2.769 0.936 -0.144 1.00 89.50 100 ILE A CA 1
ATOM 772 C C . ILE A 1 100 ? -1.474 1.491 0.461 1.00 89.50 100 ILE A C 1
ATOM 774 O O . ILE A 1 100 ? -0.434 0.835 0.510 1.00 89.50 100 ILE A O 1
ATOM 778 N N . GLY A 1 101 ? -1.548 2.720 0.956 1.00 83.69 101 GLY A N 1
ATOM 779 C CA . GLY A 1 101 ? -0.381 3.426 1.465 1.00 83.69 101 GLY A CA 1
ATOM 780 C C . GLY A 1 101 ? -0.002 3.071 2.906 1.00 83.69 101 GLY A C 1
ATOM 781 O O . GLY A 1 101 ? 0.051 1.911 3.323 1.00 83.69 101 GLY A O 1
ATOM 782 N N . GLY A 1 102 ? 0.329 4.097 3.690 1.00 82.75 102 GLY A N 1
ATOM 783 C CA . GLY A 1 102 ? 0.779 3.930 5.075 1.00 82.75 102 GLY A CA 1
ATOM 784 C C . GLY A 1 102 ? -0.344 3.750 6.091 1.00 82.75 102 GLY A C 1
ATOM 785 O O . GLY A 1 102 ? -1.532 3.746 5.775 1.00 82.75 102 GLY A O 1
ATOM 786 N N . SER A 1 103 ? 0.024 3.628 7.362 1.00 83.56 103 SER A N 1
ATOM 787 C CA . SER A 1 103 ? -0.950 3.604 8.459 1.00 83.56 103 SER A CA 1
ATOM 788 C C . SER A 1 103 ? -1.444 5.010 8.844 1.00 83.56 103 SER A C 1
ATOM 790 O O . SER A 1 103 ? -0.946 6.039 8.368 1.00 83.56 103 SER A O 1
ATOM 792 N N . SER A 1 104 ? -2.468 5.082 9.698 1.00 77.19 104 SER A N 1
ATOM 793 C CA . SER A 1 104 ? -2.988 6.363 10.190 1.00 77.19 104 SER A CA 1
ATOM 794 C C . SER A 1 104 ? -1.973 7.057 11.106 1.00 77.19 104 SER A C 1
ATOM 796 O O . SER A 1 104 ? -1.291 6.407 11.902 1.00 77.19 104 SER A O 1
ATOM 798 N N . GLY A 1 105 ? -1.858 8.385 10.976 1.00 74.50 105 GLY A N 1
ATOM 799 C CA . GLY A 1 105 ? -0.835 9.174 11.675 1.00 74.50 105 GLY A CA 1
ATOM 800 C C . GLY A 1 105 ? 0.590 8.937 11.156 1.00 74.50 105 GLY A C 1
ATOM 801 O O . GLY A 1 105 ? 1.539 9.035 11.924 1.00 74.50 105 GLY A O 1
ATOM 802 N N . SER A 1 106 ? 0.743 8.551 9.887 1.00 79.50 106 SER A N 1
ATOM 803 C CA . SER A 1 106 ? 2.022 8.362 9.189 1.00 79.50 106 SER A CA 1
ATOM 804 C C . SER A 1 106 ? 2.288 9.485 8.177 1.00 79.50 106 SER A C 1
ATOM 806 O O . SER A 1 106 ? 1.358 10.167 7.753 1.00 79.50 106 SER A O 1
ATOM 808 N N . THR A 1 107 ? 3.544 9.616 7.738 1.00 80.88 107 THR A N 1
ATOM 809 C CA . THR A 1 107 ? 3.990 10.475 6.626 1.00 80.88 107 THR A CA 1
ATOM 810 C C . THR A 1 107 ? 3.564 9.968 5.242 1.00 80.88 107 THR A C 1
ATOM 812 O O . THR A 1 107 ? 3.736 10.667 4.252 1.00 80.88 107 THR A O 1
ATOM 815 N N . ALA A 1 108 ? 3.054 8.739 5.158 1.00 78.00 108 ALA A N 1
ATOM 816 C CA . ALA A 1 108 ? 2.645 8.092 3.918 1.00 78.00 108 ALA A CA 1
ATOM 817 C C . ALA A 1 108 ? 1.177 8.403 3.566 1.00 78.00 108 ALA A C 1
ATOM 819 O O . ALA A 1 108 ? 0.298 8.355 4.434 1.00 78.00 108 ALA A O 1
ATOM 820 N N . GLY A 1 109 ? 0.913 8.717 2.296 1.00 78.12 109 GLY A N 1
ATOM 821 C CA . GLY A 1 109 ? -0.419 9.042 1.764 1.00 78.12 109 GLY A CA 1
ATOM 822 C C . GLY A 1 109 ? -1.260 7.810 1.410 1.00 78.12 109 GLY A C 1
ATOM 823 O O . GLY A 1 109 ? -0.940 6.703 1.835 1.00 78.12 109 GLY A O 1
ATOM 824 N N . GLY A 1 110 ? -2.329 8.012 0.636 1.00 83.50 110 GLY A N 1
ATOM 825 C CA . GLY A 1 110 ? -3.164 6.940 0.076 1.00 83.50 110 GLY A CA 1
ATOM 826 C C . GLY A 1 110 ? -4.221 6.364 1.024 1.00 83.50 110 GLY A C 1
ATOM 827 O O . GLY A 1 110 ? -4.486 6.897 2.109 1.00 83.50 110 GLY A O 1
ATOM 828 N N . LEU A 1 111 ? -4.828 5.249 0.601 1.00 88.06 111 LEU A N 1
ATOM 829 C CA . LEU A 1 111 ? -5.782 4.501 1.411 1.00 88.06 111 LEU A CA 1
ATOM 830 C C . LEU A 1 111 ? -5.043 3.917 2.614 1.00 88.06 111 LEU A C 1
ATOM 832 O O . LEU A 1 111 ? -4.153 3.078 2.472 1.00 88.06 111 LEU A O 1
ATOM 836 N N . LYS A 1 112 ? -5.409 4.369 3.815 1.00 89.00 112 LYS A N 1
ATOM 837 C CA . LYS A 1 112 ? -4.723 3.939 5.033 1.00 89.00 112 LYS A CA 1
ATOM 838 C C . LYS A 1 112 ? -4.861 2.432 5.230 1.00 89.00 112 LYS A C 1
ATOM 840 O O . LYS A 1 112 ? -5.940 1.873 5.035 1.00 89.00 112 LYS A O 1
ATOM 845 N N . THR A 1 113 ? -3.796 1.782 5.703 1.00 87.81 113 THR A N 1
ATOM 846 C CA . THR A 1 113 ? -3.787 0.322 5.933 1.00 87.81 113 THR A CA 1
ATOM 847 C C . THR A 1 113 ? -4.927 -0.139 6.837 1.00 87.81 113 THR A C 1
ATOM 849 O O . THR A 1 113 ? -5.534 -1.177 6.596 1.00 87.81 113 THR A O 1
ATOM 852 N N . VAL A 1 114 ? -5.266 0.654 7.855 1.00 88.00 114 VAL A N 1
ATOM 853 C CA . VAL A 1 114 ? -6.371 0.358 8.774 1.00 88.00 114 VAL A CA 1
ATOM 854 C C . VAL A 1 114 ? -7.717 0.459 8.061 1.00 88.00 114 VAL A C 1
ATOM 856 O O . VAL A 1 114 ? -8.535 -0.442 8.207 1.00 88.00 114 VAL A O 1
ATOM 859 N N . THR A 1 115 ? -7.927 1.492 7.240 1.00 90.19 115 THR A N 1
ATOM 860 C CA . THR A 1 115 ? -9.129 1.638 6.404 1.00 90.19 115 THR A CA 1
ATOM 861 C C . THR A 1 115 ? -9.301 0.428 5.493 1.00 90.19 115 THR A C 1
ATOM 863 O O . THR A 1 115 ? -10.368 -0.178 5.482 1.00 90.19 115 THR A O 1
ATOM 866 N N . PHE A 1 116 ? -8.233 0.015 4.803 1.00 91.06 116 PHE A N 1
ATOM 867 C CA . PHE A 1 116 ? -8.246 -1.178 3.958 1.00 91.06 116 PHE A CA 1
ATOM 868 C C . PHE A 1 116 ? -8.671 -2.433 4.736 1.00 91.06 116 PHE A C 1
ATOM 870 O O . PHE A 1 116 ? -9.572 -3.154 4.315 1.00 91.06 116 PHE A O 1
ATOM 877 N N . VAL A 1 117 ? -8.087 -2.664 5.914 1.00 91.25 117 VAL A N 1
ATOM 878 C CA . VAL A 1 117 ? -8.421 -3.825 6.753 1.00 91.25 117 VAL 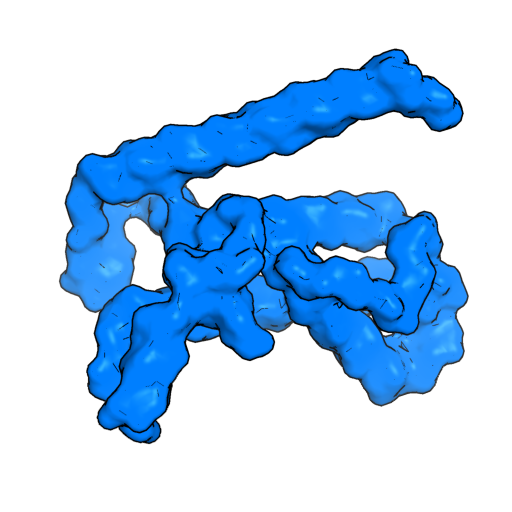A CA 1
ATOM 879 C C . VAL A 1 117 ? -9.877 -3.797 7.205 1.00 91.25 117 VAL A C 1
ATOM 881 O O . VAL A 1 117 ? -10.550 -4.823 7.137 1.00 91.25 117 VAL A O 1
ATOM 884 N N . VAL A 1 118 ? -10.389 -2.638 7.628 1.00 91.62 118 VAL A N 1
ATOM 885 C CA . VAL A 1 118 ? -11.797 -2.491 8.026 1.00 91.62 118 VAL A CA 1
ATOM 886 C C . VAL A 1 118 ? -12.735 -2.825 6.867 1.00 91.62 118 VAL A C 1
ATOM 888 O O . VAL A 1 118 ? -13.708 -3.544 7.081 1.00 91.62 118 VAL A O 1
ATOM 891 N N . LEU A 1 119 ? -12.423 -2.384 5.645 1.00 91.81 119 LEU A N 1
ATOM 892 C CA . LEU A 1 119 ? -13.212 -2.702 4.450 1.00 91.81 119 LEU A CA 1
ATOM 893 C C . LEU A 1 119 ? -13.209 -4.202 4.133 1.00 91.81 119 LEU A C 1
ATOM 895 O O . LEU A 1 119 ? -14.268 -4.782 3.893 1.00 91.81 119 LEU A O 1
ATOM 899 N N . VAL A 1 120 ? -12.042 -4.851 4.193 1.00 91.69 120 VAL A N 1
ATOM 900 C CA . VAL A 1 120 ? -11.919 -6.302 3.972 1.00 91.69 120 VAL A CA 1
ATOM 901 C C . VAL A 1 120 ? -12.710 -7.086 5.020 1.00 91.69 120 VAL A C 1
ATOM 903 O O . VAL A 1 120 ? -13.437 -8.022 4.689 1.00 91.69 120 VAL A O 1
ATOM 906 N N . LEU A 1 121 ? -12.611 -6.696 6.290 1.00 91.06 121 LEU A N 1
ATOM 907 C CA . LEU A 1 121 ? -13.342 -7.341 7.380 1.00 91.06 121 LEU A CA 1
ATOM 908 C C . LEU A 1 121 ? -14.845 -7.105 7.294 1.00 91.06 121 LEU A C 1
ATOM 910 O O . LEU A 1 121 ? -15.616 -8.006 7.614 1.00 91.06 121 LEU A O 1
ATOM 914 N N . PHE A 1 122 ? -15.264 -5.915 6.866 1.00 91.56 122 PHE A N 1
ATOM 915 C CA . PHE A 1 122 ? -16.663 -5.611 6.605 1.00 91.56 122 PHE A CA 1
ATOM 916 C C . PHE A 1 122 ? -17.224 -6.520 5.512 1.00 91.56 122 PHE A C 1
ATOM 918 O O . PHE A 1 122 ? -18.254 -7.160 5.725 1.00 91.56 122 PHE A O 1
ATOM 925 N N . LEU A 1 123 ? -16.510 -6.657 4.391 1.00 90.75 123 LEU A N 1
ATOM 926 C CA . LEU A 1 123 ? -16.901 -7.554 3.307 1.00 90.75 123 LEU A CA 1
ATOM 927 C C . LEU A 1 123 ? -16.981 -9.009 3.792 1.00 90.75 123 LEU A C 1
ATOM 929 O O . LEU A 1 123 ? -17.991 -9.678 3.584 1.00 90.75 123 LEU A O 1
ATOM 933 N N . ALA A 1 124 ? -15.960 -9.481 4.512 1.00 90.88 124 ALA A N 1
ATOM 934 C CA . ALA A 1 124 ? -15.926 -10.835 5.059 1.00 90.88 124 ALA A CA 1
ATOM 935 C C . ALA A 1 124 ? -17.058 -11.096 6.070 1.00 90.88 124 ALA A C 1
ATOM 937 O O . ALA A 1 124 ? -17.662 -12.170 6.059 1.00 90.88 124 ALA A O 1
ATOM 938 N N . ALA A 1 125 ? -17.369 -10.126 6.934 1.00 90.25 125 ALA A N 1
ATOM 939 C CA . ALA A 1 125 ? -18.481 -10.218 7.876 1.00 90.25 125 ALA A CA 1
ATOM 940 C C . ALA A 1 125 ? -19.824 -10.277 7.139 1.00 90.25 125 ALA A C 1
ATOM 942 O O . ALA A 1 125 ? -20.659 -11.119 7.469 1.00 90.25 125 ALA A O 1
ATOM 943 N N . ARG A 1 126 ? -20.003 -9.449 6.102 1.00 90.69 126 ARG A N 1
ATOM 944 C CA . ARG A 1 126 ? -21.242 -9.401 5.323 1.00 90.69 126 ARG A CA 1
ATOM 945 C C . ARG A 1 126 ? -21.486 -10.686 4.537 1.00 90.69 126 ARG A C 1
ATOM 947 O O . ARG A 1 126 ? -22.605 -11.185 4.560 1.00 90.69 126 ARG A O 1
ATOM 954 N N . VAL A 1 127 ? -20.446 -11.257 3.925 1.00 91.94 127 VAL A N 1
ATOM 955 C CA . VAL A 1 127 ? -20.514 -12.560 3.233 1.00 91.94 127 VAL A CA 1
ATOM 956 C C . VAL A 1 127 ? -20.895 -13.688 4.198 1.00 91.94 127 VAL A C 1
ATOM 958 O O . VAL A 1 127 ? -21.618 -14.602 3.821 1.00 91.94 127 VAL A O 1
ATOM 961 N N . ARG A 1 128 ? -20.470 -13.608 5.464 1.00 90.88 128 ARG A N 1
ATOM 962 C CA . ARG A 1 128 ? -20.852 -14.565 6.519 1.00 90.88 128 ARG A CA 1
ATOM 963 C C . ARG A 1 128 ? -22.227 -14.293 7.145 1.00 90.88 128 ARG A C 1
ATOM 965 O O . ARG A 1 128 ? -22.614 -15.017 8.053 1.00 90.88 128 ARG A O 1
ATOM 972 N N . GLY A 1 129 ? -22.942 -13.251 6.714 1.00 88.75 129 GLY A N 1
ATOM 973 C CA . GLY A 1 129 ? -24.238 -12.861 7.282 1.00 88.75 129 GLY A CA 1
ATOM 974 C C . GLY A 1 129 ? -24.161 -12.143 8.636 1.00 88.75 129 GLY A C 1
ATOM 975 O O . GLY A 1 129 ? -25.185 -11.944 9.284 1.00 88.75 129 GLY A O 1
ATOM 976 N N . ASN A 1 130 ? -22.972 -11.719 9.077 1.00 87.75 130 ASN A N 1
ATOM 977 C CA . ASN A 1 130 ? -22.796 -11.015 10.345 1.00 87.75 130 ASN A CA 1
ATOM 978 C C . ASN A 1 130 ? -22.993 -9.501 10.179 1.00 87.75 130 ASN A C 1
ATOM 980 O O . ASN A 1 130 ? -22.364 -8.865 9.337 1.00 87.75 130 ASN A O 1
ATOM 984 N N . ASN A 1 131 ? -23.795 -8.897 11.062 1.00 80.31 131 ASN A N 1
ATOM 985 C CA . ASN A 1 131 ? -24.009 -7.441 11.093 1.00 80.31 131 ASN A CA 1
ATOM 986 C C . ASN A 1 131 ? -22.925 -6.668 11.864 1.00 80.31 131 ASN A C 1
ATOM 988 O O . ASN A 1 131 ? -22.919 -5.440 11.848 1.00 80.31 131 ASN A O 1
ATOM 992 N N . ARG A 1 132 ? -22.018 -7.360 12.564 1.00 83.56 132 ARG A N 1
ATOM 993 C CA . ARG A 1 132 ? -20.945 -6.736 13.352 1.00 83.56 132 ARG A CA 1
ATOM 994 C C . ARG A 1 132 ? -19.585 -7.103 12.778 1.00 83.56 132 ARG A C 1
ATOM 996 O O . ARG A 1 132 ? -19.284 -8.280 12.589 1.00 83.56 132 ARG A O 1
ATOM 1003 N N . VAL A 1 133 ? -18.754 -6.089 12.552 1.00 87.12 133 VAL A N 1
ATOM 1004 C CA . VAL A 1 133 ? -17.352 -6.263 12.165 1.00 87.12 133 VAL A CA 1
ATOM 1005 C C . VAL A 1 133 ? -16.523 -6.410 13.436 1.00 87.12 133 VAL A C 1
ATOM 1007 O O . VAL A 1 133 ? -16.565 -5.539 14.303 1.00 87.12 133 VAL A O 1
ATOM 1010 N N . CYS A 1 134 ? -15.780 -7.508 13.563 1.00 84.06 134 CYS A N 1
ATOM 1011 C CA . CYS A 1 134 ? -14.985 -7.809 14.753 1.00 84.06 134 CYS A CA 1
ATOM 1012 C C . CYS A 1 134 ? -13.525 -8.093 14.389 1.00 84.06 134 CYS A C 1
ATOM 1014 O O . CYS A 1 134 ? -13.242 -8.763 13.399 1.00 84.06 134 CYS A O 1
ATOM 1016 N N . VAL A 1 135 ? -12.602 -7.628 15.231 1.00 83.56 135 VAL A N 1
ATOM 1017 C CA . VAL A 1 135 ? -11.150 -7.798 15.090 1.00 83.56 135 VAL A CA 1
ATOM 1018 C C . VAL A 1 135 ? -10.544 -8.114 16.445 1.00 83.56 135 VAL A C 1
ATOM 1020 O O . VAL A 1 135 ? -10.773 -7.381 17.403 1.00 83.56 135 VAL A O 1
ATOM 1023 N N . PHE A 1 136 ? -9.760 -9.193 16.540 1.00 78.25 136 PHE A N 1
ATOM 1024 C CA . PHE A 1 136 ? -9.105 -9.613 17.788 1.00 78.25 136 PHE A CA 1
ATOM 1025 C C . PHE A 1 136 ? -10.068 -9.622 18.996 1.00 78.25 136 PHE A C 1
ATOM 1027 O O . PHE A 1 136 ? -9.724 -9.139 20.072 1.00 78.25 136 PHE A O 1
ATOM 1034 N N . HIS A 1 137 ? -11.280 -10.158 18.806 1.00 77.25 137 HIS A N 1
ATOM 1035 C CA . HIS A 1 137 ? -12.360 -10.209 19.807 1.00 77.25 137 HIS A CA 1
ATOM 1036 C C . HIS A 1 137 ? -12.938 -8.845 20.239 1.00 77.25 137 HIS A C 1
ATOM 1038 O O . HIS A 1 137 ? -13.639 -8.766 21.244 1.00 77.25 137 HIS A O 1
ATOM 1044 N N . ARG A 1 138 ? -12.693 -7.765 19.486 1.00 80.25 138 ARG A N 1
ATOM 1045 C CA . ARG A 1 138 ? -13.341 -6.458 19.681 1.00 80.25 138 ARG A CA 1
ATOM 1046 C C . ARG A 1 138 ? -14.203 -6.084 18.483 1.00 80.25 138 ARG A C 1
ATOM 1048 O O . ARG A 1 138 ? -13.764 -6.220 17.346 1.00 80.25 138 ARG A O 1
ATOM 1055 N N . SER A 1 139 ? -15.411 -5.588 18.734 1.00 85.88 139 SER A N 1
ATOM 1056 C CA . SER A 1 139 ? -16.289 -5.053 17.691 1.00 85.88 139 SER A CA 1
ATOM 1057 C C . SER A 1 139 ? -15.866 -3.645 17.282 1.00 85.88 139 SER A C 1
ATOM 1059 O O . SER A 1 139 ? -15.576 -2.813 18.143 1.00 85.88 139 SER A O 1
ATOM 1061 N N . ILE A 1 140 ? -15.889 -3.370 15.982 1.00 87.69 140 ILE A N 1
ATOM 1062 C CA . ILE A 1 140 ? -15.687 -2.033 15.426 1.00 87.69 140 ILE A CA 1
ATOM 1063 C C . ILE A 1 140 ? -17.043 -1.310 15.397 1.00 87.69 140 ILE A C 1
ATOM 1065 O O . ILE A 1 140 ? -18.011 -1.872 14.874 1.00 87.69 140 ILE A O 1
ATOM 1069 N N . PRO A 1 141 ? -17.144 -0.088 15.951 1.00 89.31 141 PRO A N 1
ATOM 1070 C CA . PRO A 1 141 ? -18.346 0.732 15.852 1.00 89.31 141 PRO A CA 1
ATOM 1071 C C . PRO A 1 141 ? -18.758 0.967 14.398 1.00 89.31 141 PRO A C 1
ATOM 1073 O O . PRO A 1 141 ? -17.919 1.255 13.547 1.00 89.31 141 PRO A O 1
ATOM 1076 N N . GLN A 1 142 ? -20.061 0.920 14.124 1.00 87.88 142 GLN A N 1
ATOM 1077 C CA . GLN A 1 142 ? -20.590 1.089 12.768 1.00 87.88 142 GLN A CA 1
ATOM 1078 C C . GLN A 1 142 ? -20.199 2.435 12.136 1.00 87.88 142 GLN A C 1
ATOM 1080 O O . GLN A 1 142 ? -19.903 2.469 10.947 1.00 87.88 142 GLN A O 1
ATOM 1085 N N . GLY A 1 143 ? -20.111 3.512 12.928 1.00 89.88 143 GLY A N 1
ATOM 1086 C CA . GLY A 1 143 ? -19.628 4.813 12.448 1.00 89.88 143 GLY A CA 1
ATOM 1087 C C . GLY A 1 143 ? -18.226 4.735 11.836 1.00 89.88 143 GLY A C 1
ATOM 1088 O O . GLY A 1 143 ? -18.024 5.183 10.719 1.00 89.88 143 GLY A O 1
ATOM 1089 N N . GLN A 1 144 ? -17.291 4.032 12.485 1.00 88.75 144 GLN A N 1
ATOM 1090 C CA . GLN A 1 144 ? -15.926 3.867 11.963 1.00 88.75 144 GLN A CA 1
ATOM 1091 C C . GLN A 1 144 ? -15.880 3.031 10.678 1.00 88.75 144 GLN A C 1
ATOM 1093 O O . GLN A 1 144 ? -15.012 3.236 9.831 1.00 88.75 144 GLN A O 1
ATOM 1098 N N . VAL A 1 145 ? -16.80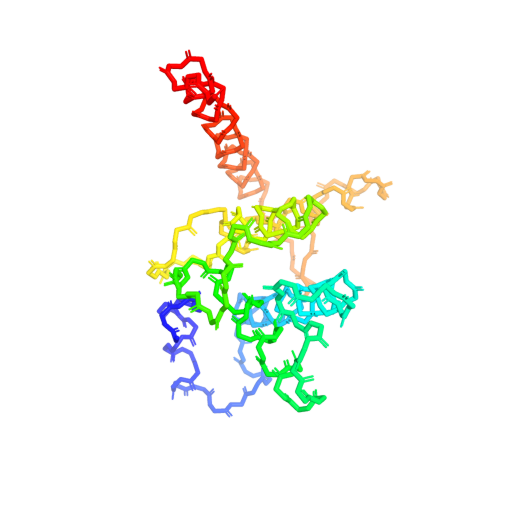5 2.079 10.526 1.00 90.69 145 VAL A N 1
ATOM 1099 C CA . VAL A 1 145 ? -16.945 1.304 9.286 1.00 90.69 145 VAL A CA 1
ATOM 1100 C C . VAL A 1 145 ? -17.447 2.204 8.155 1.00 90.69 145 VAL A C 1
ATOM 1102 O O . VAL A 1 145 ? -16.888 2.168 7.063 1.00 90.69 145 VAL A O 1
ATOM 1105 N N . LEU A 1 146 ? -18.450 3.044 8.419 1.00 91.56 146 LEU A N 1
ATOM 1106 C CA . LEU A 1 146 ? -18.982 4.000 7.444 1.00 91.56 146 LEU A CA 1
ATOM 1107 C C . LEU A 1 146 ? -17.949 5.063 7.049 1.00 91.56 146 LEU A C 1
ATOM 1109 O O . LEU A 1 146 ? -17.821 5.367 5.864 1.00 91.56 146 LEU A O 1
ATOM 1113 N N . ASP A 1 147 ? -17.161 5.563 8.000 1.00 91.31 147 ASP A N 1
ATOM 1114 C CA . ASP A 1 147 ? -16.054 6.484 7.721 1.00 91.31 147 ASP A CA 1
ATOM 1115 C C . ASP A 1 147 ? -15.014 5.820 6.811 1.00 91.31 147 ASP A C 1
ATOM 1117 O O . ASP A 1 147 ? -14.559 6.411 5.829 1.00 91.31 147 ASP A O 1
ATOM 1121 N N . ALA A 1 148 ? -14.675 4.556 7.088 1.00 91.62 148 ALA A N 1
ATOM 1122 C CA . ALA A 1 148 ? -13.756 3.786 6.259 1.00 91.62 148 ALA A CA 1
ATOM 1123 C C . ALA A 1 148 ? -14.299 3.563 4.836 1.00 91.62 148 ALA A C 1
ATOM 1125 O O . ALA A 1 148 ? -13.543 3.680 3.871 1.00 91.62 148 ALA A O 1
ATOM 1126 N N . MET A 1 149 ? -15.600 3.286 4.696 1.00 92.12 149 MET A N 1
ATOM 1127 C CA . MET A 1 149 ? -16.279 3.166 3.398 1.00 92.12 149 MET A CA 1
ATOM 1128 C C . MET A 1 149 ? -16.274 4.484 2.632 1.00 92.12 149 MET A C 1
ATOM 1130 O O . MET A 1 149 ? -15.916 4.498 1.457 1.00 92.12 149 MET A O 1
ATOM 1134 N N . THR A 1 150 ? -16.599 5.588 3.302 1.00 93.38 150 THR A N 1
ATOM 1135 C CA . THR A 1 150 ? -16.617 6.930 2.708 1.00 93.38 150 THR A CA 1
ATOM 1136 C C . THR A 1 150 ? -15.232 7.321 2.200 1.00 93.38 150 THR A C 1
ATOM 1138 O O . THR A 1 150 ? -15.081 7.704 1.041 1.00 93.38 150 THR A O 1
ATOM 1141 N N . LEU A 1 151 ? -14.198 7.151 3.031 1.00 91.88 151 LEU A N 1
ATOM 1142 C CA . LEU A 1 151 ? -12.810 7.424 2.651 1.00 91.88 151 LEU A CA 1
ATOM 1143 C C . LEU A 1 151 ? -12.335 6.518 1.512 1.00 91.88 151 LEU A C 1
ATOM 1145 O O . LEU A 1 151 ? -11.673 6.992 0.591 1.00 91.88 151 LEU A O 1
ATOM 1149 N N . GLY A 1 152 ? -12.674 5.227 1.560 1.00 91.06 152 GLY A N 1
ATOM 1150 C CA . GLY A 1 152 ? -12.324 4.275 0.510 1.00 91.06 152 GLY A CA 1
ATOM 1151 C C . GLY A 1 152 ? -12.945 4.641 -0.832 1.00 91.06 152 GLY A C 1
ATOM 1152 O O . GLY A 1 152 ? -12.243 4.712 -1.839 1.00 91.06 152 GLY A O 1
ATOM 1153 N N . PHE A 1 153 ? -14.242 4.940 -0.833 1.00 92.69 153 PHE A N 1
ATOM 1154 C CA . PHE A 1 153 ? -14.966 5.320 -2.039 1.00 92.69 153 PHE A CA 1
ATOM 1155 C C . PHE A 1 153 ? -14.452 6.637 -2.626 1.00 92.69 153 PHE A C 1
ATOM 1157 O O . PHE A 1 153 ? -14.218 6.718 -3.832 1.00 92.69 153 PHE A O 1
ATOM 1164 N N . LEU A 1 154 ? -14.206 7.645 -1.782 1.00 93.69 154 LEU A N 1
ATOM 1165 C CA . LEU A 1 154 ? -13.645 8.928 -2.206 1.00 93.69 154 LEU A CA 1
ATOM 1166 C C . LEU A 1 154 ? -12.269 8.754 -2.866 1.00 93.69 154 LEU A C 1
ATOM 1168 O O . LEU A 1 154 ? -12.036 9.294 -3.943 1.00 93.69 154 LEU A O 1
ATOM 1172 N N . MET A 1 155 ? -11.373 7.973 -2.254 1.00 91.69 155 MET A N 1
ATOM 1173 C CA . MET A 1 155 ? -10.019 7.742 -2.775 1.00 91.69 155 MET A CA 1
ATOM 1174 C C . MET A 1 155 ? -10.029 7.013 -4.120 1.00 91.69 155 MET A C 1
ATOM 1176 O O . MET A 1 155 ? -9.336 7.430 -5.045 1.00 91.69 155 MET A O 1
ATOM 1180 N N . ILE A 1 156 ? -10.836 5.955 -4.249 1.00 91.75 156 ILE A N 1
ATOM 1181 C CA . ILE A 1 156 ? -10.968 5.209 -5.509 1.00 91.75 156 ILE A CA 1
ATOM 1182 C C . ILE A 1 156 ? -11.562 6.108 -6.598 1.00 91.75 156 ILE A C 1
ATOM 1184 O O . ILE A 1 156 ? -11.059 6.129 -7.719 1.00 91.75 156 ILE A O 1
ATOM 1188 N N . SER A 1 157 ? -12.589 6.894 -6.262 1.00 92.88 157 SER A N 1
ATOM 1189 C CA . SER A 1 157 ? -13.222 7.819 -7.207 1.00 92.88 157 SER A CA 1
ATOM 1190 C C . SER A 1 157 ? -12.236 8.875 -7.705 1.00 92.88 157 SER A C 1
ATOM 1192 O O . SER A 1 157 ? -12.135 9.096 -8.907 1.00 92.88 157 SER A O 1
ATOM 1194 N N . LEU A 1 158 ? -11.460 9.488 -6.804 1.00 92.62 158 LEU A N 1
ATOM 1195 C CA . LEU A 1 158 ? -10.433 10.466 -7.171 1.00 92.62 158 LEU A CA 1
ATOM 1196 C C . LEU A 1 158 ? -9.331 9.851 -8.038 1.00 92.62 158 LEU A C 1
ATOM 1198 O O . LEU A 1 158 ? -8.916 10.470 -9.014 1.00 92.62 158 LEU A O 1
ATOM 1202 N N . MET A 1 159 ? -8.881 8.635 -7.716 1.00 91.19 159 MET A N 1
ATOM 1203 C CA . MET A 1 159 ? -7.876 7.926 -8.510 1.00 91.19 159 MET A CA 1
ATOM 1204 C C . MET A 1 159 ? -8.375 7.651 -9.934 1.00 91.19 159 MET A C 1
ATOM 1206 O O . MET A 1 159 ? -7.652 7.912 -10.892 1.00 91.19 159 MET A O 1
ATOM 1210 N N . LEU A 1 160 ? -9.607 7.156 -10.080 1.00 91.88 160 LEU A N 1
ATOM 1211 C CA . LEU A 1 160 ? -10.193 6.855 -11.387 1.00 91.88 160 LEU A CA 1
ATOM 1212 C C . LEU A 1 160 ? -10.441 8.126 -12.204 1.00 91.88 160 LEU A C 1
ATOM 1214 O O . LEU A 1 160 ? -10.037 8.189 -13.361 1.00 91.88 160 LEU A O 1
ATOM 1218 N N . LEU A 1 161 ? -11.057 9.149 -11.605 1.00 94.06 161 LEU A N 1
ATOM 1219 C CA . LEU A 1 161 ? -11.333 10.417 -12.285 1.00 94.06 161 LEU A CA 1
ATOM 1220 C C . LEU A 1 161 ? -10.043 11.130 -12.694 1.00 94.06 161 LEU A C 1
ATOM 1222 O O . LEU A 1 161 ? -9.943 11.600 -13.823 1.00 94.06 161 LEU A O 1
ATOM 1226 N N . GLY A 1 162 ? -9.045 11.171 -11.807 1.00 91.88 162 GLY A N 1
ATOM 1227 C CA . GLY A 1 162 ? -7.735 11.744 -12.110 1.00 91.88 162 GLY A CA 1
ATOM 1228 C C . GLY A 1 162 ? -7.008 10.974 -13.212 1.00 91.88 162 GLY A C 1
ATOM 1229 O O . GLY A 1 162 ? -6.459 11.591 -14.121 1.00 91.88 162 GLY A O 1
ATOM 1230 N N . GLY A 1 163 ? -7.060 9.639 -13.175 1.00 90.12 163 GLY A N 1
ATOM 1231 C CA . GLY A 1 163 ? -6.499 8.784 -14.222 1.00 90.12 163 GLY A CA 1
ATOM 1232 C C . GLY A 1 163 ? -7.139 9.046 -15.585 1.00 90.12 163 GLY A C 1
ATOM 1233 O O . GLY A 1 163 ? -6.429 9.326 -16.543 1.00 90.12 163 GLY A O 1
ATOM 1234 N N . VAL A 1 164 ? -8.474 9.051 -15.657 1.00 92.06 164 VAL A N 1
ATOM 1235 C CA . VAL A 1 164 ? -9.217 9.347 -16.895 1.00 92.06 164 VAL A CA 1
ATOM 1236 C C . VAL A 1 164 ? -8.920 10.759 -17.398 1.00 92.06 164 VAL A C 1
ATOM 1238 O O . VAL A 1 164 ? -8.662 10.944 -18.584 1.00 92.06 164 VAL A O 1
ATOM 1241 N N . PHE A 1 165 ? -8.912 11.755 -16.510 1.00 94.19 165 PHE A N 1
ATOM 1242 C CA . PHE A 1 165 ? -8.614 13.140 -16.872 1.00 94.19 165 PHE A CA 1
ATOM 1243 C C . PHE A 1 165 ? -7.216 13.287 -17.489 1.00 94.19 165 PHE A C 1
ATOM 1245 O O . PHE A 1 165 ? -7.055 13.951 -18.518 1.00 94.19 165 PHE A O 1
ATOM 1252 N N . LEU A 1 166 ? -6.215 12.630 -16.895 1.00 92.00 166 LEU A N 1
ATOM 1253 C CA . LEU A 1 166 ? -4.853 12.607 -17.423 1.00 92.00 166 LEU A CA 1
ATOM 1254 C C . LEU A 1 166 ? -4.778 11.875 -18.765 1.00 92.00 166 LEU A C 1
ATOM 1256 O O . LEU A 1 166 ? -4.133 12.380 -19.676 1.00 92.00 166 LEU A O 1
ATOM 1260 N N . SER A 1 167 ? -5.469 10.743 -18.921 1.00 89.50 167 SER A N 1
ATOM 1261 C CA . SER A 1 167 ? -5.507 10.004 -20.190 1.00 89.50 167 SER A CA 1
ATOM 1262 C C . SER A 1 167 ? -6.154 10.790 -21.334 1.00 89.50 167 SER A C 1
ATOM 1264 O O . SER A 1 167 ? -5.772 10.604 -22.483 1.00 89.50 167 SER A O 1
ATOM 1266 N N . VAL A 1 168 ? -7.121 11.666 -21.042 1.00 92.06 168 VAL A N 1
ATOM 1267 C CA . VAL A 1 168 ? -7.757 12.527 -22.056 1.00 92.06 168 VAL A CA 1
ATOM 1268 C C . VAL A 1 168 ? -6.883 13.737 -22.405 1.00 92.06 168 VAL A C 1
ATOM 1270 O O . VAL A 1 168 ? -6.836 14.141 -23.564 1.00 92.06 168 VAL A O 1
ATOM 1273 N N . THR A 1 169 ? -6.202 14.329 -21.419 1.00 92.56 169 THR A N 1
ATOM 1274 C CA . THR A 1 169 ? -5.430 15.575 -21.604 1.00 92.56 169 THR A CA 1
ATOM 1275 C C . THR A 1 169 ? -4.027 15.328 -22.154 1.00 92.56 169 THR A C 1
ATOM 1277 O O . THR A 1 169 ? -3.511 16.141 -22.917 1.00 92.56 169 THR A O 1
ATOM 1280 N N . SER A 1 170 ? -3.418 14.204 -21.781 1.00 80.44 170 SER A N 1
ATOM 1281 C CA . SER A 1 170 ? -2.110 13.767 -22.261 1.00 80.44 170 SER A CA 1
ATOM 1282 C C . SER A 1 170 ? -2.302 12.531 -23.141 1.00 80.44 170 SER A C 1
ATOM 1284 O O . SER A 1 170 ? -2.124 11.413 -22.649 1.00 80.44 170 SER A O 1
ATOM 1286 N N . PRO A 1 171 ? -2.703 12.697 -24.418 1.00 63.00 171 PRO A N 1
ATOM 1287 C CA . PRO A 1 171 ? -2.696 11.591 -25.358 1.00 63.00 171 PRO A CA 1
ATOM 1288 C C . PRO A 1 171 ? -1.241 11.149 -25.530 1.00 63.00 171 PRO A C 1
ATOM 1290 O O . PRO A 1 171 ? -0.388 11.937 -25.943 1.00 63.00 171 PRO A O 1
ATOM 1293 N N . VAL A 1 172 ? -0.964 9.920 -25.106 1.00 55.75 172 VAL A N 1
ATOM 1294 C CA . VAL A 1 172 ? 0.326 9.246 -25.297 1.00 55.75 172 VAL A CA 1
ATOM 1295 C C . VAL A 1 172 ? 0.467 8.834 -26.755 1.00 55.75 172 VAL A C 1
ATOM 1297 O O . VAL A 1 172 ? -0.544 8.342 -27.308 1.00 55.75 172 VAL A O 1
#